Protein AF-A0A8H5WE39-F1 (afdb_monomer)

InterPro domains:
  IPR020850 GTPase effector domain [PS51388] (10-103)

Sequence (108 aa):
MDLSNETRMMWDIHDIIKVYYEITLESFIRHVTQTIAEGFVMDKDGPLSKLNSDYVFGLSEREVGEIAREDKDVGVQRDQLNRDLAKLEEAQQIAKDARDKVEFTKAI

Structure (mmCIF, N/CA/C/O backbone):
data_AF-A0A8H5WE39-F1
#
_entry.id   AF-A0A8H5WE39-F1
#
loop_
_atom_site.group_PDB
_atom_site.id
_atom_site.type_symbol
_atom_site.label_atom_id
_atom_site.label_alt_id
_atom_site.label_comp_id
_atom_site.label_asym_id
_atom_site.label_entity_id
_atom_site.label_seq_id
_atom_site.pdbx_PDB_ins_code
_atom_site.Cartn_x
_atom_site.Cartn_y
_atom_site.Cartn_z
_atom_site.occupancy
_atom_site.B_iso_or_equiv
_atom_site.auth_seq_id
_atom_site.auth_comp_id
_atom_site.auth_asym_id
_atom_site.auth_atom_id
_atom_site.pdbx_PDB_model_num
ATOM 1 N N . MET A 1 1 ? 42.657 23.414 -40.924 1.00 49.88 1 MET A N 1
ATOM 2 C CA . MET A 1 1 ? 43.349 22.111 -40.985 1.00 49.88 1 MET A CA 1
ATOM 3 C C . MET A 1 1 ? 42.467 21.190 -41.802 1.00 49.88 1 MET A C 1
ATOM 5 O O . MET A 1 1 ? 41.320 21.008 -41.416 1.00 49.88 1 MET A O 1
ATOM 9 N N . ASP A 1 2 ? 42.938 20.721 -42.956 1.00 62.62 2 ASP A N 1
ATOM 10 C CA . ASP A 1 2 ? 42.204 19.727 -43.743 1.00 62.62 2 ASP A CA 1
ATOM 11 C C . ASP A 1 2 ? 42.299 18.391 -43.002 1.00 62.62 2 ASP A C 1
ATOM 13 O O . ASP A 1 2 ? 43.393 17.868 -42.791 1.00 62.62 2 ASP A O 1
ATOM 17 N N . LEU A 1 3 ? 41.171 17.909 -42.486 1.00 65.88 3 LEU A N 1
ATOM 18 C CA . LEU A 1 3 ? 41.108 16.586 -41.882 1.00 65.88 3 LEU A CA 1
ATOM 19 C C . LEU A 1 3 ? 41.237 15.563 -43.006 1.00 65.88 3 LEU A C 1
ATOM 21 O O . LEU A 1 3 ? 40.527 15.676 -44.008 1.00 65.88 3 LEU A O 1
ATOM 25 N N . SER A 1 4 ? 42.110 14.564 -42.836 1.00 83.31 4 SER A N 1
ATOM 26 C CA . SER A 1 4 ? 42.147 13.442 -43.772 1.00 83.31 4 SER A CA 1
ATOM 27 C C . SER A 1 4 ? 40.749 12.822 -43.867 1.00 83.31 4 SER A C 1
ATOM 29 O O . SER A 1 4 ? 39.958 12.864 -42.916 1.00 83.31 4 SER A O 1
ATOM 31 N N . ASN A 1 5 ? 40.429 12.257 -45.030 1.00 83.62 5 ASN A N 1
ATOM 32 C CA . ASN A 1 5 ? 39.130 11.619 -45.257 1.00 83.62 5 ASN A CA 1
ATOM 33 C C . ASN A 1 5 ? 38.824 10.541 -44.205 1.00 83.62 5 ASN A C 1
ATOM 35 O O . ASN A 1 5 ? 37.677 10.380 -43.805 1.00 83.62 5 ASN A O 1
ATOM 39 N N . GLU A 1 6 ? 39.858 9.864 -43.708 1.00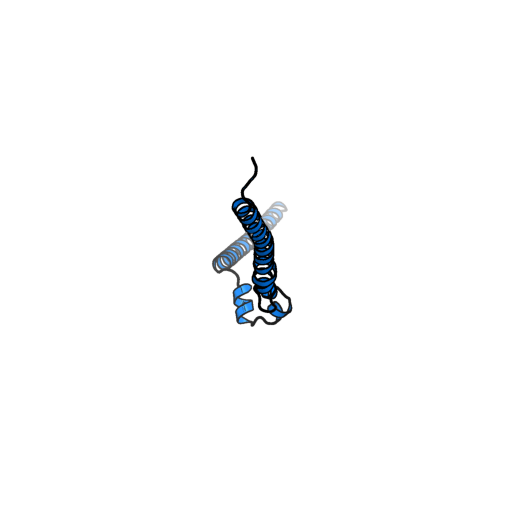 86.50 6 GLU A N 1
ATOM 40 C CA . GLU A 1 6 ? 39.766 8.863 -42.643 1.00 86.50 6 GLU A CA 1
ATOM 41 C C . GLU A 1 6 ? 39.279 9.477 -41.328 1.00 86.50 6 GLU A C 1
ATOM 43 O O . GLU A 1 6 ? 38.396 8.923 -40.677 1.00 86.50 6 GLU A O 1
ATOM 48 N N . THR A 1 7 ? 39.795 10.652 -40.955 1.00 89.19 7 THR A N 1
ATOM 49 C CA . THR A 1 7 ? 39.357 11.329 -39.735 1.00 89.19 7 THR A CA 1
ATOM 50 C C . THR A 1 7 ? 37.922 11.825 -39.869 1.00 89.19 7 THR A C 1
ATOM 52 O O . THR A 1 7 ? 37.150 11.657 -38.934 1.00 89.19 7 THR A O 1
ATOM 55 N N . ARG A 1 8 ? 37.519 12.371 -41.026 1.00 85.12 8 ARG A N 1
ATOM 56 C CA . ARG A 1 8 ? 36.111 12.755 -41.268 1.00 85.12 8 ARG A CA 1
ATOM 57 C C . ARG A 1 8 ? 35.167 11.559 -41.114 1.00 85.12 8 ARG A C 1
ATOM 59 O O . ARG A 1 8 ? 34.199 11.645 -40.372 1.00 85.12 8 ARG A O 1
ATOM 66 N N . MET A 1 9 ? 35.519 10.427 -41.722 1.00 90.81 9 MET A N 1
ATOM 67 C CA . MET A 1 9 ? 34.736 9.195 -41.623 1.00 90.81 9 MET A CA 1
ATOM 68 C C . MET A 1 9 ? 34.630 8.682 -40.179 1.00 90.81 9 MET A C 1
ATOM 70 O O . MET A 1 9 ? 33.581 8.192 -39.772 1.00 90.81 9 MET A O 1
ATOM 74 N N . MET A 1 10 ? 35.697 8.814 -39.385 1.00 92.56 10 MET A N 1
ATOM 75 C CA . MET A 1 10 ? 35.674 8.478 -37.959 1.00 92.56 10 MET A CA 1
ATOM 76 C C . MET A 1 10 ? 34.656 9.336 -37.192 1.00 92.56 10 MET A C 1
ATOM 78 O O . MET A 1 10 ? 33.863 8.786 -36.429 1.00 92.56 10 MET A O 1
ATOM 82 N N . TRP A 1 11 ? 34.652 10.656 -37.407 1.00 94.00 11 TRP A N 1
ATOM 83 C CA . TRP A 1 11 ? 33.684 11.560 -36.773 1.00 94.00 11 TRP A CA 1
ATOM 84 C C . TRP A 1 11 ? 32.247 11.233 -37.180 1.00 94.00 11 TRP A C 1
ATOM 86 O O . TRP A 1 11 ? 31.394 11.113 -36.306 1.00 94.00 11 TRP A O 1
ATOM 96 N N . ASP A 1 12 ? 32.002 10.978 -38.467 1.00 94.19 12 ASP A N 1
ATOM 97 C CA . ASP A 1 12 ? 30.668 10.626 -38.964 1.00 94.19 12 ASP A CA 1
ATOM 98 C C . ASP A 1 12 ? 30.136 9.337 -38.310 1.00 94.19 12 ASP A C 1
ATOM 100 O O . ASP A 1 12 ? 28.980 9.272 -37.890 1.00 94.19 12 ASP A O 1
ATOM 104 N N . ILE A 1 13 ? 30.983 8.310 -38.156 1.00 95.06 13 ILE A N 1
ATOM 105 C CA . ILE A 1 13 ? 30.608 7.067 -37.462 1.00 95.06 13 ILE A CA 1
ATOM 106 C C . ILE A 1 13 ? 30.292 7.341 -35.986 1.00 95.06 13 ILE A C 1
ATOM 108 O O . ILE A 1 13 ? 29.302 6.825 -35.463 1.00 95.06 13 ILE A O 1
ATOM 112 N N . HIS A 1 14 ? 31.113 8.149 -35.311 1.00 96.19 14 HIS A N 1
ATOM 113 C CA . HIS A 1 14 ? 30.879 8.516 -33.915 1.00 96.19 14 HIS A CA 1
ATOM 114 C C . HIS A 1 14 ? 29.561 9.273 -33.730 1.00 96.19 14 HIS A C 1
ATOM 116 O O . HIS A 1 14 ? 28.826 8.971 -32.787 1.00 96.19 14 HIS A O 1
ATOM 122 N N . ASP A 1 15 ? 29.235 10.193 -34.634 1.00 96.19 15 ASP A N 1
ATOM 123 C CA . ASP A 1 15 ? 27.987 10.951 -34.588 1.00 96.19 15 ASP A CA 1
ATOM 124 C C . ASP A 1 15 ? 26.774 10.042 -34.809 1.00 96.19 15 ASP A C 1
ATOM 126 O O . ASP A 1 15 ? 25.803 10.117 -34.053 1.00 96.19 15 ASP A O 1
ATOM 130 N N . ILE A 1 16 ? 26.848 9.105 -35.760 1.00 96.31 16 ILE A N 1
ATOM 131 C CA . ILE A 1 16 ? 25.783 8.115 -35.984 1.00 96.31 16 ILE A CA 1
ATOM 132 C C . ILE A 1 16 ? 25.560 7.259 -34.733 1.00 96.31 16 ILE A C 1
ATOM 134 O O . ILE A 1 16 ? 24.419 7.077 -34.304 1.00 96.31 16 ILE A O 1
ATOM 138 N N . ILE A 1 17 ? 26.635 6.746 -34.126 1.00 97.06 17 ILE A N 1
ATOM 139 C CA . ILE A 1 17 ? 26.538 5.929 -32.908 1.00 97.06 17 ILE A CA 1
ATOM 140 C C . ILE A 1 17 ? 25.937 6.746 -31.766 1.00 97.06 17 ILE A C 1
ATOM 142 O O . ILE A 1 17 ? 25.083 6.239 -31.040 1.00 97.06 17 ILE A O 1
ATOM 146 N N . LYS A 1 18 ? 26.353 8.006 -31.612 1.00 96.88 18 LYS A N 1
ATOM 147 C CA . LYS A 1 18 ? 25.846 8.887 -30.561 1.00 96.88 18 LYS A CA 1
ATOM 148 C C . LYS A 1 18 ? 24.345 9.124 -30.709 1.00 96.88 18 LYS A C 1
ATOM 150 O O . LYS A 1 18 ? 23.608 8.917 -29.749 1.00 96.88 18 LYS A O 1
ATOM 155 N N . VAL A 1 19 ? 23.890 9.473 -31.911 1.00 97.38 19 VAL A N 1
ATOM 156 C CA . VAL A 1 19 ? 22.463 9.679 -32.193 1.00 97.38 19 VAL A CA 1
ATOM 157 C C . VAL A 1 19 ? 21.672 8.392 -31.952 1.00 97.38 19 VAL A C 1
ATOM 159 O O . VAL A 1 19 ? 20.624 8.416 -31.308 1.00 97.38 19 VAL A O 1
ATOM 162 N N . TYR A 1 20 ? 22.181 7.245 -32.410 1.00 97.38 20 TYR A N 1
ATOM 163 C CA . TYR A 1 20 ? 21.507 5.964 -32.201 1.00 97.38 20 TYR A CA 1
ATOM 164 C C . TYR A 1 20 ? 21.418 5.590 -30.716 1.00 97.38 20 TYR A C 1
ATOM 166 O O . TYR A 1 20 ? 20.390 5.082 -30.261 1.00 97.38 20 TYR A O 1
ATOM 174 N N . TYR A 1 21 ? 22.473 5.862 -29.948 1.00 97.62 21 TYR A N 1
ATOM 175 C CA . TYR A 1 21 ? 22.492 5.639 -28.508 1.00 97.62 21 TYR A CA 1
ATOM 176 C C . TYR A 1 21 ? 21.456 6.506 -27.788 1.00 97.62 21 TYR A C 1
ATOM 178 O O . TYR A 1 21 ? 20.703 5.981 -26.974 1.00 97.62 21 TYR A O 1
ATOM 186 N N . GLU A 1 22 ? 21.373 7.798 -28.111 1.00 97.25 22 GLU A N 1
ATOM 187 C CA . GLU A 1 22 ? 20.404 8.719 -27.502 1.00 97.25 22 GLU A CA 1
ATOM 188 C C . GLU A 1 22 ? 18.959 8.252 -27.743 1.00 97.25 22 GLU A C 1
ATOM 190 O O . GLU A 1 22 ? 18.178 8.138 -26.797 1.00 97.25 22 GLU A O 1
ATOM 195 N 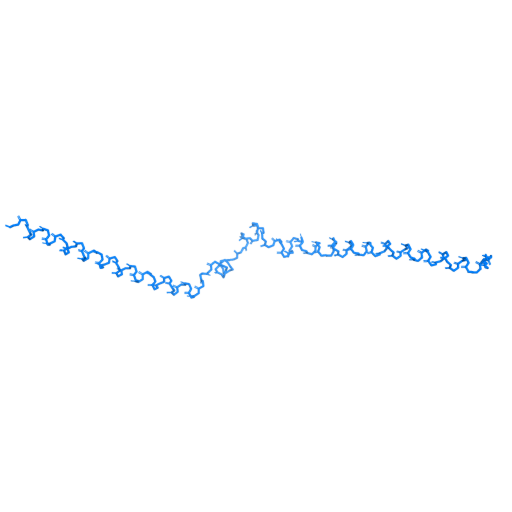N . ILE A 1 23 ? 18.635 7.868 -28.983 1.00 97.62 23 ILE A N 1
ATOM 196 C CA . ILE A 1 23 ? 17.311 7.336 -29.345 1.00 97.62 23 ILE A CA 1
ATOM 197 C C . ILE A 1 23 ? 17.025 6.020 -28.611 1.00 97.62 23 ILE A C 1
ATOM 199 O O . ILE A 1 23 ? 15.936 5.814 -28.068 1.00 97.62 23 ILE A O 1
ATOM 203 N N . THR A 1 24 ? 18.000 5.110 -28.584 1.00 97.56 24 THR A N 1
ATOM 204 C CA . THR A 1 24 ? 17.835 3.797 -27.947 1.00 97.56 24 THR A CA 1
ATOM 205 C C . THR A 1 24 ? 17.668 3.932 -26.438 1.00 97.56 24 THR A C 1
ATOM 207 O O . THR A 1 24 ? 16.850 3.225 -25.853 1.00 97.56 24 THR A O 1
ATOM 210 N N . LEU A 1 25 ? 18.395 4.853 -25.805 1.00 97.69 25 LEU A N 1
ATOM 211 C CA . LEU A 1 25 ? 18.286 5.121 -24.377 1.00 97.69 25 LEU A CA 1
ATOM 212 C C . LEU A 1 25 ? 16.899 5.660 -24.018 1.00 97.69 25 LEU A C 1
ATOM 214 O O . LEU A 1 25 ? 16.292 5.173 -23.065 1.00 97.69 25 LEU A O 1
ATOM 218 N N . GLU A 1 26 ? 16.370 6.614 -24.789 1.00 97.31 26 GLU A N 1
ATOM 219 C CA . GLU A 1 26 ? 15.016 7.128 -24.556 1.00 97.31 26 GLU A CA 1
ATOM 220 C C . GLU A 1 26 ? 13.966 6.017 -24.711 1.00 97.31 26 GLU A C 1
ATOM 222 O O . GLU A 1 26 ? 13.083 5.859 -23.864 1.00 97.31 26 GLU A O 1
ATOM 227 N N . SER A 1 27 ? 14.098 5.199 -25.760 1.00 97.06 27 SER A N 1
ATOM 228 C CA . SER A 1 27 ? 13.217 4.054 -26.002 1.00 97.06 27 SER A CA 1
ATOM 229 C C . SER A 1 27 ? 13.286 3.025 -24.869 1.00 97.06 27 SER A C 1
ATOM 231 O O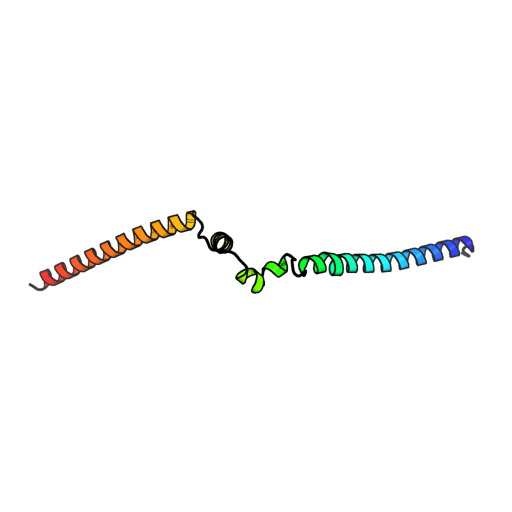 . SER A 1 27 ? 12.255 2.549 -24.394 1.00 97.06 27 SER A O 1
ATOM 233 N N . PHE A 1 28 ? 14.489 2.730 -24.373 1.00 97.69 28 PHE A N 1
ATOM 234 C CA . PHE A 1 28 ? 14.695 1.818 -23.254 1.00 97.69 28 PHE A CA 1
ATOM 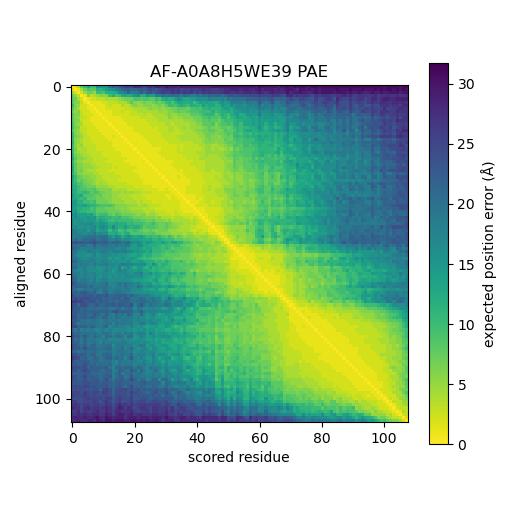235 C C . PHE A 1 28 ? 14.033 2.331 -21.976 1.00 97.69 28 PHE A C 1
ATOM 237 O O . PHE A 1 28 ? 13.278 1.592 -21.346 1.00 97.69 28 PHE A O 1
ATOM 244 N N . ILE A 1 29 ? 14.266 3.599 -21.615 1.00 97.31 29 ILE A N 1
ATOM 245 C CA . ILE A 1 29 ? 13.648 4.214 -20.433 1.00 97.31 29 ILE A CA 1
ATOM 246 C C . ILE A 1 29 ? 12.128 4.114 -20.542 1.00 97.31 29 ILE A C 1
ATOM 248 O O . ILE A 1 29 ? 11.485 3.632 -19.614 1.00 97.31 29 ILE A O 1
ATOM 252 N N . ARG A 1 30 ? 11.566 4.500 -21.693 1.00 96.81 30 ARG A N 1
ATOM 253 C CA . ARG A 1 30 ? 10.126 4.434 -21.954 1.00 96.81 30 ARG A CA 1
ATOM 254 C C . ARG A 1 30 ? 9.579 3.014 -21.829 1.00 96.81 30 ARG A C 1
ATOM 256 O O . ARG A 1 30 ? 8.534 2.817 -21.220 1.00 96.81 30 ARG A O 1
ATOM 263 N N . HIS A 1 31 ? 10.270 2.027 -22.390 1.00 96.88 31 HIS A N 1
ATOM 264 C CA . HIS A 1 31 ? 9.836 0.636 -22.325 1.00 96.88 31 HIS A CA 1
ATOM 265 C C . HIS A 1 31 ? 9.842 0.107 -20.887 1.00 96.88 31 HIS A C 1
ATOM 267 O O . HIS A 1 31 ? 8.870 -0.503 -20.441 1.00 96.88 31 HIS A O 1
ATOM 273 N N . VAL A 1 32 ? 10.906 0.387 -20.133 1.00 97.06 32 VAL A N 1
ATOM 274 C CA . VAL A 1 32 ? 11.008 -0.035 -18.734 1.00 97.06 32 VAL A CA 1
ATOM 275 C C . VAL A 1 32 ? 9.934 0.631 -17.878 1.00 97.06 32 VAL A C 1
ATOM 277 O O . VAL A 1 32 ? 9.281 -0.053 -17.094 1.00 97.06 32 VAL A O 1
ATOM 280 N N . THR A 1 33 ? 9.713 1.937 -18.022 1.00 95.38 33 THR A N 1
ATOM 281 C CA . THR A 1 33 ? 8.731 2.641 -17.191 1.00 95.38 33 THR A CA 1
ATOM 282 C C . THR A 1 33 ? 7.300 2.283 -17.573 1.00 95.38 33 THR A C 1
ATOM 284 O O . THR A 1 33 ? 6.538 1.855 -16.714 1.00 95.38 33 THR A O 1
ATOM 287 N N . GLN A 1 34 ? 6.940 2.391 -18.851 1.00 93.69 34 GLN A N 1
ATOM 288 C CA . GLN A 1 34 ? 5.545 2.281 -19.285 1.00 93.69 34 GLN A CA 1
ATOM 289 C C . GLN A 1 34 ? 5.111 0.836 -19.518 1.00 93.69 34 GLN A C 1
ATOM 291 O O . GLN A 1 34 ? 4.001 0.442 -19.178 1.00 93.69 34 GLN A O 1
ATOM 296 N N . THR A 1 35 ? 5.969 0.013 -20.121 1.00 91.31 35 THR A N 1
ATOM 297 C CA . THR A 1 35 ? 5.582 -1.365 -20.450 1.00 91.31 35 THR A CA 1
ATOM 298 C C . THR A 1 35 ? 5.816 -2.307 -19.281 1.00 91.31 35 THR A C 1
ATOM 300 O O . THR A 1 35 ? 4.958 -3.134 -18.989 1.00 91.31 35 THR A O 1
ATOM 303 N N . ILE A 1 36 ? 6.966 -2.198 -18.612 1.00 92.94 36 ILE A N 1
ATOM 304 C CA . ILE A 1 36 ? 7.326 -3.138 -17.547 1.00 92.94 36 ILE A CA 1
ATOM 305 C C . ILE A 1 36 ? 6.761 -2.673 -16.208 1.00 92.94 36 ILE A C 1
ATOM 307 O O . ILE A 1 36 ? 5.970 -3.392 -15.606 1.00 92.94 36 ILE A O 1
ATOM 311 N N . ALA A 1 37 ? 7.157 -1.490 -15.728 1.00 93.06 37 ALA A N 1
ATOM 312 C CA . ALA A 1 37 ? 6.789 -1.046 -14.388 1.00 93.06 37 ALA A CA 1
ATOM 313 C C . ALA A 1 37 ? 5.296 -0.703 -14.290 1.00 93.06 37 ALA A C 1
ATOM 315 O O . ALA A 1 37 ? 4.585 -1.321 -13.501 1.00 93.06 37 ALA A O 1
ATOM 316 N N . GLU A 1 38 ? 4.804 0.231 -15.107 1.00 89.94 38 GLU A N 1
ATOM 317 C CA . GLU A 1 38 ? 3.380 0.592 -15.131 1.00 89.94 38 GLU A CA 1
ATOM 318 C C . GLU A 1 38 ? 2.515 -0.609 -15.517 1.00 89.94 38 GLU A C 1
ATOM 320 O O . GLU A 1 38 ? 1.540 -0.888 -14.824 1.00 89.94 38 GLU A O 1
ATOM 325 N N . GLY A 1 39 ? 2.914 -1.375 -16.539 1.00 88.44 39 GLY A N 1
ATOM 326 C CA . GLY A 1 39 ? 2.218 -2.599 -16.937 1.00 88.44 39 GLY A CA 1
ATOM 327 C C . GLY A 1 39 ? 2.074 -3.614 -15.799 1.00 88.44 39 GLY A C 1
ATOM 328 O O . GLY A 1 39 ? 0.981 -4.121 -15.582 1.00 88.44 39 GLY A O 1
ATOM 329 N N . PHE A 1 40 ? 3.131 -3.868 -15.021 1.00 88.69 40 PHE A N 1
ATOM 330 C CA . PHE A 1 40 ? 3.065 -4.753 -13.851 1.00 88.69 40 PHE A CA 1
ATOM 331 C C . PHE A 1 40 ? 2.163 -4.196 -12.743 1.00 88.69 40 PHE A C 1
ATOM 333 O O . PHE A 1 40 ? 1.379 -4.924 -12.137 1.00 88.69 40 PHE A O 1
ATOM 340 N N . VAL A 1 41 ? 2.286 -2.901 -12.454 1.00 88.00 41 VAL A N 1
ATOM 341 C CA . VAL A 1 41 ? 1.562 -2.249 -11.357 1.00 88.00 41 VAL A CA 1
ATOM 342 C C . VAL A 1 41 ? 0.060 -2.156 -11.652 1.00 88.00 41 VAL A C 1
ATOM 344 O O . VAL A 1 41 ? -0.751 -2.368 -10.747 1.00 88.00 41 VAL A O 1
ATOM 347 N N . MET A 1 42 ? -0.293 -1.854 -12.903 1.00 85.25 42 MET A N 1
ATOM 348 C CA . MET A 1 42 ? -1.664 -1.694 -13.397 1.00 85.25 42 MET A CA 1
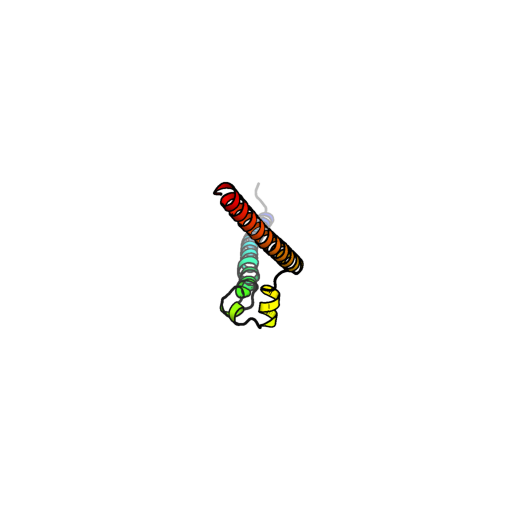ATOM 349 C C . MET A 1 42 ? -2.290 -2.991 -13.916 1.00 85.25 42 MET A C 1
ATOM 351 O O . MET A 1 42 ? -3.444 -2.964 -14.348 1.00 85.25 42 MET A O 1
ATOM 355 N N . ASP A 1 43 ? -1.559 -4.107 -13.905 1.00 85.31 43 ASP A N 1
ATOM 356 C CA . ASP A 1 43 ? -2.103 -5.387 -14.344 1.00 85.31 43 ASP A CA 1
ATOM 357 C C . ASP A 1 43 ? -3.367 -5.754 -13.550 1.00 85.31 43 ASP A C 1
ATOM 359 O O . ASP A 1 43 ? -3.537 -5.362 -12.392 1.00 85.31 43 ASP A O 1
ATOM 363 N N . LYS A 1 44 ? -4.249 -6.543 -14.169 1.00 79.75 44 LYS A N 1
ATOM 364 C CA 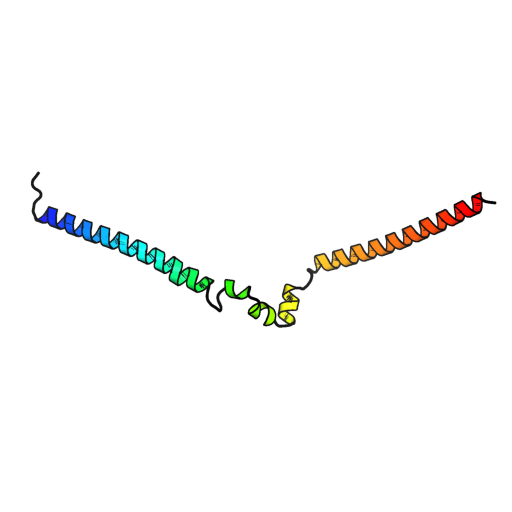. LYS A 1 44 ? -5.506 -7.001 -13.558 1.00 79.75 44 LYS A CA 1
ATOM 365 C C . LYS A 1 44 ? -5.310 -7.803 -12.270 1.00 79.75 44 LYS A C 1
ATOM 367 O O . LYS A 1 44 ? -6.214 -7.803 -11.446 1.00 79.75 44 LYS A O 1
ATOM 372 N N . ASP A 1 45 ? -4.160 -8.460 -12.116 1.00 78.69 45 ASP A N 1
ATOM 373 C CA . ASP A 1 45 ? -3.748 -9.155 -10.891 1.00 78.69 45 ASP A CA 1
ATOM 374 C C . ASP A 1 45 ? -2.589 -8.413 -10.188 1.00 78.69 45 ASP A C 1
ATOM 376 O O . ASP A 1 45 ? -1.993 -8.897 -9.219 1.00 78.69 45 ASP A O 1
ATOM 380 N N . GLY A 1 46 ? -2.261 -7.218 -10.685 1.00 80.44 46 GLY A N 1
ATOM 381 C CA . GLY A 1 46 ? -1.204 -6.349 -10.202 1.00 80.44 46 GLY A CA 1
ATOM 382 C C . GLY A 1 46 ? -1.512 -5.765 -8.822 1.00 80.44 46 GLY A C 1
ATOM 383 O O . GLY A 1 46 ? -2.654 -5.769 -8.359 1.00 80.44 46 GLY A O 1
ATOM 384 N N . PRO A 1 47 ? -0.507 -5.225 -8.123 1.00 79.94 47 PRO A N 1
ATOM 385 C CA . PRO A 1 47 ? -0.659 -4.757 -6.749 1.00 79.94 47 PRO A CA 1
ATOM 386 C C . PRO A 1 47 ? -1.736 -3.674 -6.567 1.00 79.94 47 PRO A C 1
ATOM 388 O O . PRO A 1 47 ? -2.370 -3.647 -5.515 1.00 79.94 47 PRO A O 1
ATOM 391 N N . LEU A 1 48 ? -1.992 -2.822 -7.571 1.00 80.12 48 LEU A N 1
ATOM 392 C CA . LEU A 1 48 ? -3.058 -1.812 -7.489 1.00 80.12 48 LEU A CA 1
ATOM 393 C C . LEU A 1 48 ? -4.459 -2.368 -7.766 1.00 80.12 48 LEU A C 1
ATOM 395 O O . LEU A 1 48 ? -5.438 -1.809 -7.275 1.00 80.12 48 LEU A O 1
ATOM 399 N N . SER A 1 49 ? -4.576 -3.474 -8.505 1.00 73.94 49 SER A N 1
ATOM 400 C CA . SER A 1 49 ? -5.873 -4.111 -8.777 1.00 73.94 49 SER A CA 1
ATOM 401 C C . SER A 1 49 ? -6.530 -4.667 -7.510 1.00 73.94 49 SER A C 1
ATOM 403 O O . SER A 1 49 ? -7.751 -4.737 -7.421 1.00 73.94 49 SER A O 1
ATOM 405 N N . LYS A 1 50 ? -5.738 -4.964 -6.472 1.00 69.88 50 LYS A N 1
ATOM 406 C CA . LYS A 1 50 ? -6.218 -5.465 -5.175 1.00 69.88 50 LYS A CA 1
ATOM 407 C C . LYS A 1 50 ? -6.948 -4.422 -4.322 1.00 69.88 50 LYS A C 1
ATOM 409 O O . LYS A 1 50 ? -7.349 -4.720 -3.206 1.00 69.88 50 LYS A O 1
ATOM 414 N N . LEU A 1 51 ? -7.115 -3.195 -4.809 1.00 70.88 51 LEU A N 1
ATOM 415 C CA . LEU A 1 51 ? -7.907 -2.155 -4.143 1.00 70.88 51 LEU A CA 1
ATOM 416 C C . LEU A 1 51 ? -9.206 -1.835 -4.896 1.00 70.88 51 LEU A C 1
ATOM 418 O O . LEU A 1 51 ? -9.776 -0.761 -4.714 1.00 70.88 51 LEU A O 1
ATOM 422 N N . ASN A 1 52 ? -9.679 -2.742 -5.755 1.00 79.69 52 ASN A N 1
ATOM 423 C CA . ASN A 1 52 ? -10.971 -2.602 -6.420 1.00 79.69 52 ASN A CA 1
ATOM 424 C C . ASN A 1 52 ? -12.104 -3.283 -5.624 1.00 79.69 52 ASN A C 1
ATOM 426 O O . ASN A 1 52 ? -11.874 -4.091 -4.722 1.00 79.69 52 ASN A O 1
ATOM 430 N N . SER A 1 53 ? -13.350 -2.933 -5.949 1.00 83.12 53 SER A N 1
ATOM 431 C CA . SER A 1 53 ? -14.526 -3.502 -5.284 1.00 83.12 53 SER A CA 1
ATOM 432 C C . SER A 1 53 ? -14.624 -5.016 -5.466 1.00 83.12 53 SER A C 1
ATOM 434 O O . SER A 1 53 ? -14.982 -5.704 -4.517 1.00 83.12 53 SER A O 1
ATOM 436 N N . ASP A 1 54 ? -14.260 -5.536 -6.637 1.00 83.31 54 ASP A N 1
ATOM 437 C CA . ASP A 1 54 ? -14.328 -6.969 -6.940 1.00 83.31 54 ASP A CA 1
ATOM 438 C C . ASP A 1 54 ? -13.406 -7.790 -6.027 1.00 83.31 54 ASP A C 1
ATOM 440 O O . ASP A 1 54 ? -13.801 -8.840 -5.525 1.00 83.31 54 ASP A O 1
ATOM 444 N N . TYR A 1 55 ? -12.208 -7.278 -5.740 1.00 82.69 55 TYR A N 1
ATOM 445 C CA . TYR A 1 55 ? -11.276 -7.865 -4.786 1.00 82.69 55 TYR A CA 1
ATOM 446 C C . TYR A 1 55 ? -11.866 -7.862 -3.378 1.00 82.69 55 TYR A C 1
ATOM 448 O O . TYR A 1 55 ? -11.870 -8.900 -2.723 1.00 82.69 55 TYR A O 1
ATOM 456 N N . VAL A 1 56 ? -12.407 -6.724 -2.925 1.00 83.69 56 VAL A N 1
ATOM 457 C CA . VAL A 1 56 ? -12.998 -6.597 -1.581 1.00 83.69 56 VAL A CA 1
ATOM 458 C C . VAL A 1 56 ? -14.192 -7.539 -1.406 1.00 83.69 56 VAL A C 1
ATOM 460 O O . VAL A 1 56 ? -14.302 -8.191 -0.370 1.00 83.69 56 VAL A O 1
ATOM 463 N N . PHE A 1 57 ? -15.061 -7.655 -2.414 1.00 86.19 57 PHE A N 1
ATOM 464 C CA . PHE A 1 57 ? -16.196 -8.584 -2.393 1.00 86.19 57 PHE A CA 1
ATOM 465 C C . PHE A 1 57 ? -15.785 -10.054 -2.546 1.00 86.19 57 PHE A C 1
ATOM 467 O O . PHE A 1 57 ? -16.547 -10.937 -2.158 1.00 86.19 57 PHE A O 1
ATOM 474 N N . GLY A 1 58 ? -14.599 -10.322 -3.092 1.00 86.50 58 GLY A N 1
ATOM 475 C CA . GLY A 1 58 ? -14.031 -11.662 -3.216 1.00 86.50 58 GLY A CA 1
ATOM 476 C C . GLY A 1 58 ? -13.329 -12.181 -1.958 1.00 86.50 58 GLY A C 1
ATOM 477 O O . GLY A 1 58 ? -12.964 -13.356 -1.928 1.00 86.50 58 GLY A O 1
ATOM 478 N N . LEU A 1 59 ? -13.130 -11.347 -0.930 1.00 87.75 59 LEU A N 1
ATOM 479 C CA . LEU A 1 59 ? -12.466 -11.754 0.310 1.00 87.75 59 LEU A CA 1
ATOM 480 C C . LEU A 1 59 ? -13.297 -12.792 1.071 1.00 87.75 59 LEU A C 1
ATOM 482 O O . LEU A 1 59 ? -14.498 -12.627 1.290 1.00 87.75 59 LEU A O 1
ATOM 486 N N . SER A 1 60 ? -12.639 -13.850 1.540 1.00 90.81 60 SER A N 1
ATOM 487 C CA . SER A 1 60 ? -13.265 -14.825 2.433 1.00 90.81 60 SER A CA 1
ATOM 488 C C . SER A 1 60 ? -13.521 -14.237 3.823 1.00 90.81 60 SER A C 1
ATOM 490 O O . SER A 1 60 ? -12.831 -13.316 4.260 1.00 90.81 60 SER A O 1
ATOM 492 N N . GLU A 1 61 ? -14.449 -14.825 4.585 1.00 89.06 61 GLU A N 1
ATOM 493 C CA . GLU A 1 61 ? -14.703 -14.414 5.978 1.00 89.06 61 GLU A CA 1
ATOM 494 C C . GLU A 1 61 ? -13.433 -14.412 6.840 1.00 89.06 61 GLU A C 1
ATOM 496 O O . GLU A 1 61 ? -13.272 -13.556 7.708 1.00 89.06 61 GLU A O 1
ATOM 501 N N . ARG A 1 62 ? -12.503 -15.343 6.584 1.00 90.81 62 ARG A N 1
ATOM 502 C CA . ARG A 1 62 ? -11.217 -15.392 7.286 1.00 90.81 62 ARG A CA 1
ATOM 503 C C . ARG A 1 62 ? -10.353 -14.178 6.959 1.00 90.81 62 ARG A C 1
ATOM 505 O O . ARG A 1 62 ? -9.800 -13.580 7.873 1.00 90.81 62 ARG A O 1
ATOM 512 N N . GLU A 1 63 ? -10.235 -13.820 5.684 1.00 89.06 63 GLU A N 1
ATOM 513 C CA . GLU A 1 63 ? -9.422 -12.681 5.236 1.00 89.06 63 GLU A CA 1
ATOM 514 C C . GLU A 1 63 ? -10.028 -11.350 5.681 1.00 89.06 63 GLU A C 1
ATOM 516 O O . GLU A 1 63 ? -9.312 -10.487 6.184 1.00 89.06 63 GLU A O 1
ATOM 521 N N . VAL A 1 64 ? -11.355 -11.210 5.587 1.00 88.88 64 VAL A N 1
ATOM 522 C CA . VAL A 1 64 ? -12.078 -10.067 6.161 1.00 88.88 64 VAL A CA 1
ATOM 523 C C . VAL A 1 64 ? -11.829 -9.997 7.663 1.00 88.88 64 VAL A C 1
ATOM 525 O O . VAL A 1 64 ? -11.528 -8.927 8.184 1.00 88.88 64 VAL A O 1
ATOM 528 N N . GLY A 1 65 ? -11.897 -11.136 8.352 1.00 86.88 65 GLY A N 1
ATOM 529 C CA . GLY A 1 65 ? -11.569 -11.246 9.764 1.00 86.88 65 GLY A CA 1
ATOM 530 C C . GLY A 1 65 ? -10.147 -10.783 10.062 1.00 86.88 65 GLY A C 1
ATOM 531 O O . GLY A 1 65 ? -9.961 -10.005 10.977 1.00 86.88 65 GLY A O 1
ATOM 532 N N . GLU A 1 66 ? -9.140 -11.191 9.297 1.00 87.06 66 GLU A N 1
ATOM 533 C CA . GLU A 1 66 ? -7.753 -10.757 9.512 1.00 87.06 66 GLU A CA 1
ATOM 534 C C . GLU A 1 66 ? -7.552 -9.247 9.294 1.00 87.06 66 GLU A C 1
ATOM 536 O O . GLU A 1 66 ? -6.806 -8.631 10.051 1.00 87.06 66 GLU A O 1
ATOM 541 N N . ILE A 1 67 ? -8.241 -8.644 8.319 1.00 86.25 67 ILE A N 1
ATOM 542 C CA . ILE A 1 67 ? -8.134 -7.207 8.006 1.00 86.25 67 ILE A CA 1
ATOM 543 C C . ILE A 1 67 ? -8.919 -6.345 9.002 1.00 86.25 67 ILE A C 1
ATOM 545 O O . ILE A 1 67 ? -8.447 -5.294 9.427 1.00 86.25 67 ILE A O 1
ATOM 549 N N . ALA A 1 68 ? -10.136 -6.767 9.347 1.00 85.38 68 ALA A N 1
ATOM 550 C CA . ALA A 1 68 ? -11.060 -6.001 10.178 1.00 85.38 68 ALA A CA 1
ATOM 551 C C . ALA A 1 68 ? -10.933 -6.317 11.674 1.00 85.38 68 ALA A C 1
ATOM 553 O O . ALA A 1 68 ? -11.599 -5.682 12.495 1.00 85.38 68 ALA A O 1
ATOM 554 N N . ARG A 1 69 ? -10.123 -7.313 12.050 1.00 85.81 69 ARG A N 1
ATOM 555 C CA . ARG A 1 69 ? -9.944 -7.688 13.451 1.00 85.81 69 ARG A CA 1
ATOM 556 C C . ARG A 1 69 ? -9.259 -6.565 14.208 1.00 85.81 69 ARG A C 1
ATOM 558 O O . ARG A 1 69 ? -8.179 -6.108 13.854 1.00 85.81 69 ARG A O 1
ATOM 565 N N . GLU A 1 70 ? -9.903 -6.188 15.303 1.00 86.50 70 GLU A N 1
ATOM 566 C CA . GLU A 1 70 ? -9.346 -5.285 16.297 1.00 86.50 70 GLU A CA 1
ATOM 567 C C . GLU A 1 70 ? -8.006 -5.829 16.811 1.00 86.50 70 GLU A C 1
ATOM 569 O O . GLU A 1 70 ? -7.872 -7.024 17.113 1.00 86.50 70 GLU A O 1
ATOM 574 N N . ASP A 1 71 ? -7.015 -4.943 16.918 1.00 88.88 71 ASP A N 1
ATOM 575 C CA . ASP A 1 71 ? -5.750 -5.274 17.560 1.00 88.88 71 ASP A CA 1
ATOM 576 C C . ASP A 1 71 ? -6.008 -5.699 19.015 1.00 88.88 71 ASP A C 1
ATOM 578 O O . ASP A 1 71 ? -6.853 -5.133 19.714 1.00 88.88 71 ASP A O 1
ATOM 582 N N . LYS A 1 72 ? -5.280 -6.713 19.486 1.00 88.19 72 LYS A N 1
ATOM 583 C CA . LYS A 1 72 ? -5.450 -7.248 20.841 1.00 88.19 72 LYS A CA 1
ATOM 584 C C . LYS A 1 72 ? -5.255 -6.173 21.905 1.00 88.19 72 LYS A C 1
ATOM 586 O O . LYS A 1 72 ? -6.016 -6.154 22.871 1.00 88.19 72 LYS A O 1
ATOM 591 N N . ASP A 1 73 ? -4.279 -5.288 21.727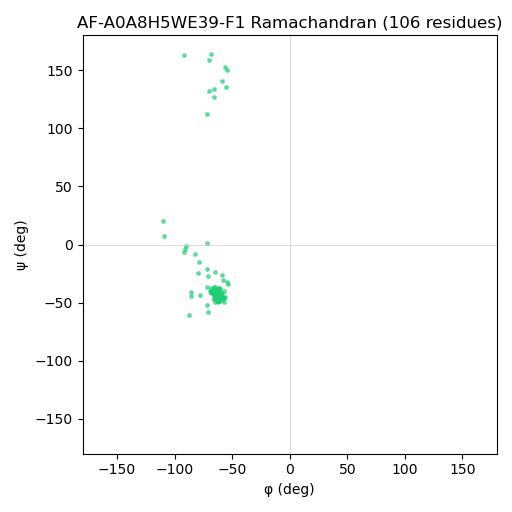 1.00 92.00 73 ASP A N 1
ATOM 592 C CA . ASP A 1 73 ? -3.982 -4.244 22.707 1.00 92.00 73 ASP A CA 1
ATOM 593 C C . ASP A 1 73 ? -5.117 -3.218 22.769 1.00 92.00 73 ASP A C 1
ATOM 595 O O . ASP A 1 73 ? -5.515 -2.785 23.854 1.00 92.00 73 ASP A O 1
ATOM 599 N N . VAL A 1 74 ? -5.707 -2.897 21.613 1.00 92.06 74 VAL A N 1
ATOM 600 C CA . VAL A 1 74 ? -6.879 -2.018 21.511 1.00 92.06 74 VAL A CA 1
ATOM 601 C C . VAL A 1 74 ? -8.094 -2.670 22.174 1.00 92.06 74 VAL A C 1
ATOM 603 O O . VAL A 1 74 ? -8.762 -2.024 22.980 1.00 92.06 74 VAL A O 1
ATOM 606 N N . GLY A 1 75 ? -8.320 -3.968 21.949 1.00 92.44 75 GLY A N 1
ATOM 607 C CA . GLY A 1 75 ? -9.402 -4.711 22.599 1.00 92.44 75 GLY A CA 1
ATOM 608 C C . GLY A 1 75 ? -9.285 -4.723 24.128 1.00 92.44 75 GLY A C 1
ATOM 609 O O . GLY A 1 75 ? -10.270 -4.487 24.831 1.00 92.44 75 GLY A O 1
ATOM 610 N N . VAL A 1 76 ? -8.073 -4.912 24.664 1.00 94.50 76 VAL A N 1
ATOM 611 C CA . VAL A 1 76 ? -7.817 -4.853 26.115 1.00 94.50 76 VAL A CA 1
ATOM 612 C C . VAL A 1 76 ? -8.085 -3.454 26.672 1.00 94.50 76 VAL A C 1
ATOM 614 O O . VAL A 1 76 ? -8.701 -3.322 27.735 1.00 94.50 76 VAL A O 1
ATOM 617 N N . GLN A 1 77 ? -7.657 -2.406 25.962 1.00 96.06 77 GLN A N 1
ATOM 618 C CA . GLN A 1 77 ? -7.930 -1.021 26.351 1.00 96.06 77 GLN A CA 1
ATOM 619 C C . GLN A 1 77 ? -9.429 -0.712 26.328 1.00 96.06 77 GLN A C 1
ATOM 621 O O . GLN A 1 77 ? -9.939 -0.131 27.287 1.00 96.06 77 GLN A O 1
ATOM 626 N N . ARG A 1 78 ? -10.151 -1.149 25.289 1.00 94.94 78 ARG A N 1
ATOM 627 C CA . ARG A 1 78 ? -11.609 -1.006 25.178 1.00 94.94 78 ARG A CA 1
ATOM 628 C C . ARG A 1 78 ? -12.314 -1.659 26.364 1.00 94.94 78 ARG A C 1
ATOM 630 O O . ARG A 1 78 ? -13.177 -1.042 26.986 1.00 94.94 78 ARG A O 1
ATOM 637 N N . ASP A 1 79 ? -11.920 -2.875 26.726 1.00 96.75 79 ASP A N 1
ATOM 638 C CA . ASP A 1 79 ? -12.506 -3.582 27.865 1.00 96.75 79 ASP A CA 1
ATOM 639 C C . ASP A 1 79 ? -12.195 -2.895 29.202 1.00 96.75 79 ASP A C 1
ATOM 641 O O . ASP A 1 79 ? -13.049 -2.857 30.091 1.00 96.75 79 ASP A O 1
ATOM 645 N N . GLN A 1 80 ? -10.995 -2.332 29.362 1.00 97.00 80 GLN A N 1
ATOM 646 C CA . GLN A 1 80 ? -10.641 -1.563 30.555 1.00 97.00 80 GLN A CA 1
ATOM 647 C C . GLN A 1 80 ? -11.465 -0.277 30.667 1.00 97.00 80 GLN A C 1
ATOM 649 O O . GLN A 1 80 ? -12.045 -0.023 31.721 1.00 97.00 80 GLN A O 1
ATOM 654 N N . LEU A 1 81 ? -11.577 0.484 29.577 1.00 97.25 81 LEU A N 1
ATOM 655 C CA . LEU A 1 81 ? -12.381 1.703 29.530 1.00 97.25 81 LEU A CA 1
ATOM 656 C C . LEU A 1 81 ? -13.851 1.417 29.836 1.00 97.25 81 LEU A C 1
ATOM 658 O O . LEU A 1 81 ? -14.446 2.133 30.633 1.00 97.25 81 LEU A O 1
ATOM 662 N N . ASN A 1 82 ? -14.419 0.339 29.290 1.00 97.62 82 ASN A N 1
ATOM 663 C CA . ASN A 1 82 ? -15.796 -0.061 29.589 1.00 97.62 82 ASN A CA 1
ATOM 664 C C . ASN A 1 82 ? -16.001 -0.391 31.075 1.00 97.62 82 ASN A C 1
ATOM 666 O O . ASN A 1 82 ? -17.019 -0.016 31.655 1.00 97.62 82 ASN A O 1
ATOM 670 N N . ARG A 1 83 ? -15.032 -1.060 31.718 1.00 97.75 83 ARG A N 1
ATOM 671 C CA . ARG A 1 83 ? -15.087 -1.323 33.167 1.00 97.75 83 ARG A CA 1
ATOM 672 C C . ARG A 1 83 ? -15.050 -0.037 33.982 1.00 97.75 83 ARG A C 1
ATOM 674 O O . ARG A 1 83 ? -15.761 0.071 34.977 1.00 97.75 83 ARG A O 1
ATOM 681 N N . ASP A 1 84 ? -14.205 0.908 33.596 1.00 97.69 84 ASP A N 1
ATOM 682 C CA . ASP A 1 84 ? -14.078 2.168 34.322 1.00 97.69 84 ASP A CA 1
ATOM 683 C C . ASP A 1 84 ? -15.304 3.061 34.105 1.00 97.69 84 ASP A C 1
ATOM 685 O O . ASP A 1 84 ? -15.784 3.672 35.056 1.00 97.69 84 ASP A O 1
ATOM 689 N N . LEU A 1 85 ? -15.882 3.048 32.904 1.00 97.81 85 LEU A N 1
ATOM 690 C CA . LEU A 1 85 ? -17.120 3.752 32.582 1.00 97.81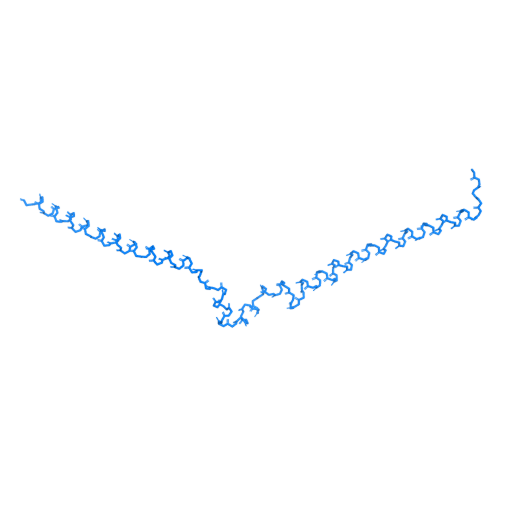 85 LEU A CA 1
ATOM 691 C C . LEU A 1 85 ? -18.290 3.230 33.429 1.00 97.81 85 LEU A C 1
ATOM 693 O O . LEU A 1 85 ? -18.954 4.026 34.085 1.00 97.81 85 LEU A O 1
ATOM 697 N N . ALA A 1 86 ? -18.454 1.907 33.539 1.00 97.69 86 ALA A N 1
ATOM 698 C CA . ALA A 1 86 ? -19.484 1.306 34.391 1.00 97.69 86 ALA A CA 1
ATOM 699 C C . ALA A 1 86 ? -19.349 1.712 35.873 1.00 97.69 86 ALA A C 1
ATOM 701 O O . ALA A 1 86 ? -20.338 2.035 36.530 1.00 97.69 86 ALA A O 1
ATOM 702 N N . LYS A 1 87 ? -18.119 1.754 36.407 1.00 97.25 87 LYS A N 1
ATOM 703 C CA . LYS A 1 87 ? -17.872 2.222 37.786 1.00 97.25 87 LYS A CA 1
ATOM 704 C C . LYS A 1 87 ? -18.219 3.697 37.963 1.00 97.25 87 LYS A C 1
ATOM 706 O O . LYS A 1 87 ? -18.722 4.091 39.012 1.00 97.25 87 LYS A O 1
ATOM 711 N N . LEU A 1 88 ? -17.897 4.523 36.970 1.00 97.38 88 LEU A N 1
ATOM 712 C CA . LEU A 1 88 ? -18.180 5.954 37.014 1.00 97.38 88 LEU A CA 1
ATOM 713 C C . LEU A 1 88 ? -19.685 6.226 36.945 1.00 97.38 88 LEU A C 1
ATOM 715 O O . LEU A 1 88 ? -20.166 7.084 37.682 1.00 97.38 88 LEU A O 1
ATOM 719 N N . GLU A 1 89 ? -20.428 5.475 36.133 1.00 97.75 89 GLU A N 1
ATOM 720 C CA . GLU A 1 89 ? -21.894 5.539 36.076 1.00 97.75 89 GLU A CA 1
ATOM 721 C C . GLU A 1 89 ? -22.532 5.147 37.416 1.00 97.75 89 GLU A C 1
ATOM 723 O O . GLU A 1 89 ? -23.408 5.853 37.920 1.00 97.75 89 GLU A O 1
ATOM 728 N N . GLU A 1 90 ? -22.050 4.076 38.051 1.00 97.25 90 GLU A N 1
ATOM 729 C CA . GLU A 1 90 ? -22.514 3.669 39.381 1.00 97.25 90 GLU A CA 1
ATOM 730 C C . GLU A 1 90 ? -22.221 4.748 40.436 1.00 97.25 90 GLU A C 1
ATOM 732 O O . GLU A 1 90 ? -23.109 5.158 41.189 1.00 97.25 90 GLU A O 1
ATOM 737 N N . ALA A 1 91 ? -20.994 5.276 40.459 1.00 96.56 91 ALA A N 1
ATOM 738 C CA . ALA A 1 91 ? -20.608 6.346 41.376 1.00 96.56 91 ALA A CA 1
ATOM 739 C C . ALA A 1 91 ? -21.442 7.621 41.163 1.00 96.56 91 ALA A C 1
ATOM 741 O O . ALA A 1 91 ? -21.826 8.282 42.132 1.00 96.56 91 ALA A O 1
ATOM 742 N N . GLN A 1 92 ? -21.756 7.956 39.908 1.00 96.69 92 GLN A N 1
ATOM 743 C CA . GLN A 1 92 ? -22.624 9.078 39.566 1.00 96.69 92 GLN A CA 1
ATOM 744 C C . GLN A 1 92 ? -24.039 8.878 40.118 1.00 96.69 92 GLN A C 1
ATOM 746 O O . GLN A 1 92 ? -24.604 9.816 40.689 1.00 96.69 92 GLN A O 1
ATOM 751 N N . GLN A 1 93 ? -24.601 7.674 39.987 1.00 96.50 93 GLN A N 1
ATOM 752 C CA . GLN A 1 93 ? -25.927 7.366 40.517 1.00 96.50 93 GLN A CA 1
ATOM 753 C C . GLN A 1 93 ? -25.954 7.476 42.047 1.00 96.50 93 GLN A C 1
ATOM 755 O O . GLN A 1 93 ? -26.831 8.139 42.597 1.00 96.50 93 GLN A O 1
ATOM 760 N N . ILE A 1 94 ? -24.943 6.933 42.734 1.00 96.12 94 ILE A N 1
ATOM 761 C CA . ILE A 1 94 ? -24.814 7.042 44.196 1.00 96.12 94 ILE A CA 1
ATOM 762 C C . ILE A 1 94 ? -24.725 8.510 44.634 1.00 96.12 94 ILE A C 1
ATOM 764 O O . ILE A 1 94 ? -25.383 8.916 45.595 1.00 96.12 94 ILE A O 1
ATOM 768 N N . ALA A 1 95 ? -23.927 9.325 43.938 1.00 94.62 95 ALA A N 1
ATOM 769 C CA . ALA A 1 95 ? -23.788 10.745 44.247 1.00 94.62 95 ALA A CA 1
ATOM 770 C C . ALA A 1 95 ? -25.111 11.508 44.069 1.00 94.62 95 ALA A C 1
ATOM 772 O O . ALA A 1 95 ? -25.437 12.378 44.882 1.00 94.62 95 ALA A O 1
ATOM 773 N N . LYS A 1 96 ? -25.889 11.163 43.037 1.00 94.62 96 LYS A N 1
ATOM 774 C CA . LYS A 1 96 ? -27.221 11.728 42.798 1.00 94.62 96 LYS A CA 1
ATOM 775 C C . LYS A 1 96 ? -28.194 11.352 43.918 1.00 94.62 96 LYS A C 1
ATOM 777 O O . LYS A 1 96 ? -28.786 12.240 44.523 1.00 94.62 96 LYS A O 1
ATOM 782 N N . ASP A 1 97 ? -28.265 10.074 44.276 1.00 94.62 97 ASP A N 1
ATOM 783 C CA . ASP A 1 97 ? -29.143 9.590 45.347 1.00 94.62 97 ASP A CA 1
ATOM 784 C C . ASP A 1 97 ? -28.794 10.218 46.708 1.00 94.62 97 ASP A C 1
ATOM 786 O O . ASP A 1 97 ? -29.671 10.537 47.516 1.00 94.62 97 ASP A O 1
ATOM 790 N N . ALA A 1 98 ? -27.499 10.408 46.985 1.00 92.00 98 ALA A N 1
ATOM 791 C CA . ALA A 1 98 ? -27.034 11.074 48.198 1.00 92.00 98 ALA A CA 1
ATOM 792 C C . ALA A 1 98 ? -27.447 12.553 48.232 1.00 92.00 98 ALA A C 1
ATOM 794 O O . ALA A 1 98 ? -27.883 13.043 49.277 1.00 92.00 98 ALA A O 1
ATOM 795 N N . ARG A 1 99 ? -27.348 13.257 47.097 1.00 90.50 99 ARG A N 1
ATOM 796 C CA . ARG A 1 99 ? -27.797 14.647 46.971 1.00 90.50 99 ARG A CA 1
ATOM 797 C C . ARG A 1 99 ? -29.295 14.774 47.243 1.00 90.50 99 ARG A C 1
ATOM 799 O O . ARG A 1 99 ? -29.678 15.606 48.065 1.00 90.50 99 ARG A O 1
ATOM 806 N N . ASP A 1 100 ? -30.111 13.928 46.623 1.00 91.19 100 ASP A N 1
ATOM 807 C CA . ASP A 1 100 ? -31.571 13.969 46.767 1.00 91.19 100 ASP A CA 1
ATOM 808 C C . ASP A 1 100 ? -31.995 13.735 48.232 1.00 91.19 100 ASP A C 1
ATOM 810 O O . ASP A 1 100 ? -32.857 14.437 48.766 1.00 91.19 100 ASP A O 1
ATOM 814 N N . LYS A 1 101 ? -31.321 12.819 48.946 1.00 87.25 101 LYS A N 1
ATOM 815 C CA . LYS A 1 101 ? -31.536 12.589 50.391 1.00 87.25 101 LYS A CA 1
ATOM 816 C C . LYS A 1 101 ? -31.196 13.808 51.252 1.00 87.25 101 LYS A C 1
ATOM 818 O O . LYS A 1 101 ? -31.915 14.105 52.209 1.00 87.25 101 LYS A O 1
ATOM 823 N N . VAL A 1 102 ? -30.107 14.514 50.946 1.00 86.44 102 VAL A N 1
ATOM 824 C CA . VAL A 1 102 ? -29.710 15.729 51.680 1.00 86.44 102 VAL A CA 1
ATOM 825 C C . VAL A 1 102 ? -30.698 16.870 51.431 1.00 86.44 102 VAL A C 1
ATOM 827 O O . VAL A 1 102 ? -31.051 17.576 52.376 1.00 86.44 102 VAL A O 1
ATOM 830 N N . GLU A 1 103 ? -31.169 17.041 50.194 1.00 83.12 103 GLU A N 1
ATOM 831 C CA . GLU A 1 103 ? -32.194 18.038 49.861 1.00 83.12 103 GLU A CA 1
ATOM 832 C C . GLU A 1 103 ? -33.523 17.737 50.578 1.00 83.12 103 GLU A C 1
ATOM 834 O O . GLU A 1 103 ? -34.117 18.646 51.156 1.00 83.12 103 GLU A O 1
ATOM 839 N N . PHE A 1 104 ? -33.928 16.464 50.666 1.00 75.12 104 PHE A N 1
ATOM 840 C CA . PHE A 1 104 ? -35.118 16.049 51.422 1.00 75.12 104 PHE A CA 1
ATOM 841 C C . PHE A 1 104 ? -34.994 16.321 52.930 1.00 75.12 104 PHE A C 1
ATOM 843 O O . PHE A 1 104 ? -35.934 16.794 53.560 1.00 75.12 104 PHE A O 1
ATOM 850 N N . THR A 1 105 ? -33.819 16.071 53.514 1.00 73.31 105 THR A N 1
ATOM 851 C CA . THR A 1 105 ? -33.579 16.270 54.956 1.00 73.31 105 THR A CA 1
ATOM 852 C C . THR A 1 105 ? -33.528 17.752 55.345 1.00 73.31 105 THR A C 1
ATOM 854 O O . THR A 1 105 ? -33.846 18.095 56.475 1.00 73.31 105 THR A O 1
ATOM 857 N N . LYS A 1 106 ? -33.145 18.647 54.423 1.00 67.62 106 LYS A N 1
ATOM 858 C CA . LYS A 1 106 ? -33.165 20.106 54.641 1.00 67.62 106 LYS A CA 1
ATOM 859 C C . LYS A 1 106 ? -34.555 20.740 54.504 1.00 67.62 106 LYS A C 1
ATOM 861 O O . LYS A 1 106 ? -34.707 21.903 54.866 1.00 67.62 106 LYS A O 1
ATOM 866 N N . ALA A 1 107 ? -35.522 20.027 53.929 1.00 58.31 107 ALA A N 1
ATOM 867 C CA . ALA A 1 107 ? -36.882 20.517 53.700 1.0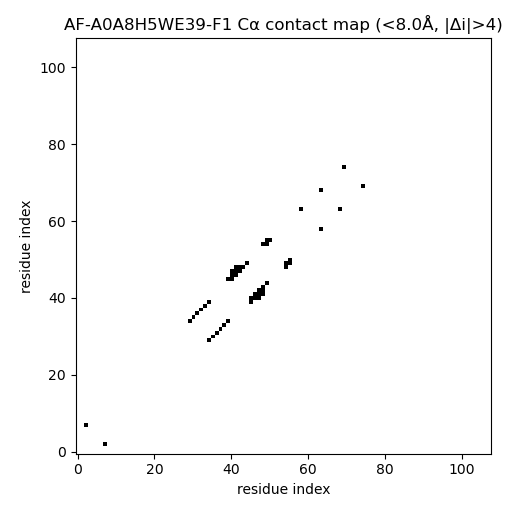0 58.31 107 ALA A CA 1
ATOM 868 C C . ALA A 1 107 ? -37.856 20.212 54.859 1.00 58.31 107 ALA A C 1
ATOM 870 O O . ALA A 1 107 ? -39.010 20.639 54.800 1.00 58.31 107 ALA A O 1
ATOM 871 N N . ILE A 1 108 ? -37.397 19.481 55.883 1.00 49.59 108 ILE A N 1
ATOM 872 C CA . ILE A 1 108 ? -38.100 19.172 57.140 1.00 49.59 108 ILE A CA 1
ATOM 873 C C . ILE A 1 108 ? -37.527 20.064 58.243 1.00 49.59 108 ILE A C 1
ATOM 875 O O . ILE A 1 108 ? -38.330 20.577 59.052 1.00 49.59 108 ILE A O 1
#

Mean predicted aligned error: 11.84 Å

pLDDT: mean 88.85, std 9.97, range [49.59, 97.81]

Radius of gyration: 38.33 Å; Cα contacts (8 Å, |Δi|>4): 25; chains: 1; bounding box: 81×38×102 Å

Secondary structure (DSSP, 8-state):
----HHHHHHHHHHHHHHHHHHHHHHHHHHIIIIIIIIHHHHSTTSTTGGGSHHHHHH--HHHHHHHHPPPHHHHHHHHHHHHHHHHHHHHHHHHHHHHHHHHHHHT-

Solvent-accessible surface area (backbone atoms only — not comparable to full-atom values): 6142 Å² total; per-residue (Å²): 131,88,70,54,71,67,56,52,53,51,51,53,52,52,52,53,52,50,55,50,48,55,55,49,50,55,50,48,53,49,43,49,49,56,59,49,51,45,40,49,42,69,26,86,87,15,79,60,38,67,75,39,69,69,46,62,73,63,52,48,73,67,56,47,44,67,73,71,50,75,53,68,69,57,51,53,52,53,54,50,51,53,55,52,49,55,52,50,53,52,52,50,51,52,54,49,56,53,48,55,53,53,55,56,64,72,74,109

Foldseek 3Di:
DDDPPVVVVVVVVVVVVVVVVVVVVVVVVCCCVVVPVVCQCVPCPHPVVCPDPVNVVPDDPVRCCVVVPDDPVVVVVVVVVVVVVVVVVVVVVVVVVVVVVVVVVVVD

Organism: Fusarium heterosporum (NCBI:txid42747)